Protein AF-E0LSQ3-F1 (afdb_monomer)

Structure (mmCIF, N/CA/C/O backbone):
data_AF-E0LSQ3-F1
#
_entry.id   AF-E0LSQ3-F1
#
loop_
_atom_site.group_PDB
_atom_site.id
_atom_site.type_symbol
_atom_site.label_atom_id
_atom_site.label_alt_id
_atom_site.label_comp_id
_atom_site.label_asym_id
_atom_site.label_entity_id
_atom_site.label_seq_id
_atom_site.pdbx_PDB_ins_code
_atom_site.Cartn_x
_atom_site.Cartn_y
_atom_site.Cartn_z
_atom_site.occupancy
_atom_site.B_iso_or_equiv
_atom_site.auth_seq_id
_atom_site.auth_comp_id
_atom_site.auth_asym_id
_atom_site.auth_atom_id
_atom_site.pdbx_PDB_model_num
ATOM 1 N N . MET A 1 1 ? 10.678 6.486 -22.799 1.00 62.81 1 MET A N 1
ATOM 2 C CA . MET A 1 1 ? 9.525 6.849 -21.946 1.00 62.81 1 MET A CA 1
ATOM 3 C C . MET A 1 1 ? 9.844 8.154 -21.237 1.00 62.81 1 MET A C 1
ATOM 5 O O . MET A 1 1 ? 11.016 8.395 -20.985 1.00 62.81 1 MET A O 1
ATOM 9 N N . ASP A 1 2 ? 8.851 9.005 -20.983 1.00 79.81 2 ASP A N 1
ATOM 10 C CA . ASP A 1 2 ? 9.066 10.314 -20.349 1.00 79.81 2 ASP A CA 1
ATOM 11 C C . ASP A 1 2 ? 9.325 10.192 -18.831 1.00 79.81 2 ASP A C 1
ATOM 13 O O . ASP A 1 2 ? 8.857 9.251 -18.187 1.00 79.81 2 ASP A O 1
ATOM 17 N N . TYR A 1 3 ? 10.045 11.146 -18.236 1.00 79.12 3 TYR A N 1
ATOM 18 C CA . TYR A 1 3 ? 10.336 11.165 -16.796 1.00 79.12 3 TYR A CA 1
ATOM 19 C C . TYR A 1 3 ? 9.058 11.234 -15.942 1.00 79.12 3 TYR A C 1
ATOM 21 O O . TYR A 1 3 ? 9.000 10.629 -14.868 1.00 79.12 3 TYR A O 1
ATOM 29 N N . GLY A 1 4 ? 8.004 11.903 -16.429 1.00 82.69 4 GLY A N 1
ATOM 30 C CA . GLY A 1 4 ? 6.710 11.976 -15.740 1.00 82.69 4 GLY A CA 1
ATOM 31 C C . GLY A 1 4 ? 6.009 10.620 -15.597 1.00 82.69 4 GLY A C 1
ATOM 32 O O . GLY A 1 4 ? 5.344 10.359 -14.590 1.00 82.69 4 GLY A O 1
ATOM 33 N N . TYR A 1 5 ? 6.210 9.714 -16.558 1.00 81.88 5 TYR A N 1
ATOM 34 C CA . TYR A 1 5 ? 5.689 8.349 -16.492 1.00 81.88 5 TYR A CA 1
ATOM 35 C C . TYR A 1 5 ? 6.333 7.566 -15.339 1.00 81.88 5 TYR A C 1
ATOM 37 O O . TYR A 1 5 ? 5.629 7.006 -14.499 1.00 81.88 5 TYR A O 1
ATOM 45 N N . TRP A 1 6 ? 7.663 7.604 -15.234 1.00 83.19 6 TRP A N 1
ATOM 46 C CA . TRP A 1 6 ? 8.402 6.913 -14.173 1.00 83.19 6 TRP A CA 1
ATOM 47 C C . TRP A 1 6 ? 8.082 7.445 -12.782 1.00 83.19 6 TRP A C 1
ATOM 49 O O . TRP A 1 6 ? 7.896 6.666 -11.846 1.00 83.19 6 TRP A O 1
ATOM 59 N N . PHE A 1 7 ? 7.936 8.764 -12.656 1.00 87.94 7 PHE A N 1
ATOM 60 C CA . PHE A 1 7 ? 7.500 9.379 -11.409 1.00 87.94 7 PHE A CA 1
ATOM 61 C C . PHE A 1 7 ? 6.115 8.872 -10.981 1.00 87.94 7 PHE A C 1
ATOM 63 O O . PHE A 1 7 ? 5.901 8.559 -9.810 1.00 87.94 7 PHE A O 1
ATOM 70 N N . THR A 1 8 ? 5.192 8.719 -11.935 1.00 88.12 8 THR A N 1
ATOM 71 C CA . THR A 1 8 ? 3.840 8.207 -11.674 1.00 88.12 8 THR A CA 1
ATOM 72 C C . THR A 1 8 ? 3.871 6.752 -11.202 1.00 88.12 8 THR A C 1
ATOM 74 O O . THR A 1 8 ? 3.224 6.420 -10.210 1.00 88.12 8 THR A O 1
ATOM 77 N N . VAL A 1 9 ? 4.660 5.889 -11.853 1.00 87.56 9 VAL A N 1
ATOM 78 C CA . VAL A 1 9 ? 4.811 4.475 -11.459 1.00 87.56 9 VAL A CA 1
ATOM 79 C C . VAL A 1 9 ? 5.362 4.357 -10.032 1.00 87.56 9 VAL A C 1
ATOM 81 O O . VAL A 1 9 ? 4.796 3.627 -9.215 1.00 87.56 9 VAL A O 1
ATOM 84 N N . ILE A 1 10 ? 6.408 5.122 -9.699 1.00 90.06 10 ILE A N 1
ATOM 85 C CA . ILE A 1 10 ? 7.004 5.138 -8.353 1.00 90.06 10 ILE A CA 1
ATOM 86 C C . ILE A 1 10 ? 6.001 5.665 -7.317 1.00 90.06 10 ILE A C 1
ATOM 88 O O . ILE A 1 10 ? 5.851 5.075 -6.246 1.00 90.06 10 ILE A O 1
ATOM 92 N N . ALA A 1 11 ? 5.273 6.740 -7.629 1.00 91.69 11 ALA A N 1
ATOM 93 C CA . ALA A 1 11 ? 4.271 7.306 -6.730 1.00 91.69 11 ALA A CA 1
ATOM 94 C C . ALA A 1 11 ? 3.142 6.307 -6.421 1.00 91.69 11 ALA A C 1
ATOM 96 O O . ALA A 1 11 ? 2.734 6.179 -5.263 1.00 91.69 11 ALA A O 1
ATOM 97 N N . ILE A 1 12 ? 2.670 5.563 -7.428 1.00 91.44 12 ILE A N 1
ATOM 98 C CA . ILE A 1 12 ? 1.662 4.509 -7.254 1.00 91.44 12 ILE A CA 1
ATOM 99 C C . ILE A 1 12 ? 2.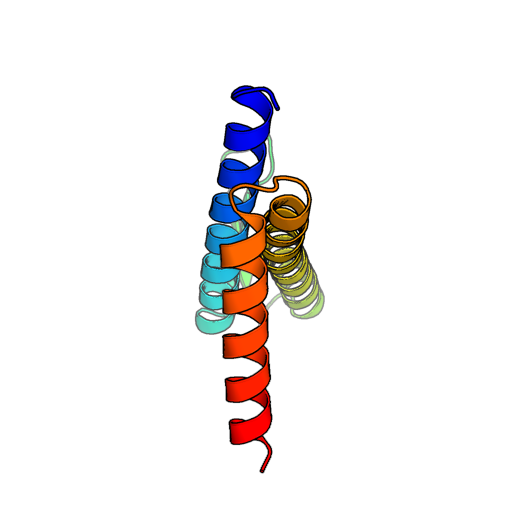215 3.377 -6.383 1.00 91.44 12 ILE A C 1
ATOM 101 O O . ILE A 1 12 ? 1.529 2.945 -5.456 1.00 91.44 12 ILE A O 1
ATOM 105 N N . PHE A 1 13 ? 3.452 2.934 -6.627 1.00 91.75 13 PHE A N 1
ATOM 106 C CA . PHE A 1 13 ? 4.094 1.877 -5.840 1.00 91.75 13 PHE A CA 1
ATOM 107 C C . PHE A 1 13 ? 4.201 2.254 -4.357 1.00 91.75 13 PHE A C 1
ATOM 109 O O . PHE A 1 13 ? 3.746 1.513 -3.484 1.00 91.75 13 PHE A O 1
ATOM 116 N N . VAL A 1 14 ? 4.740 3.443 -4.063 1.00 93.44 14 VAL A N 1
ATOM 117 C CA . VAL A 1 14 ? 4.897 3.939 -2.687 1.00 93.44 14 VAL A CA 1
ATOM 118 C C . VAL A 1 14 ? 3.537 4.113 -2.012 1.00 93.44 14 VAL A C 1
ATOM 120 O O . VAL A 1 14 ? 3.361 3.689 -0.870 1.00 93.44 14 VAL A O 1
ATOM 123 N N . THR A 1 15 ? 2.553 4.677 -2.717 1.00 93.62 15 THR A N 1
ATOM 124 C CA . THR A 1 15 ? 1.188 4.827 -2.188 1.00 93.62 15 THR A CA 1
ATOM 125 C C . THR A 1 15 ? 0.574 3.465 -1.874 1.00 93.62 15 THR A C 1
ATOM 127 O O . THR A 1 15 ? 0.008 3.285 -0.797 1.00 93.62 15 THR A O 1
ATOM 130 N N . GLY A 1 16 ? 0.742 2.481 -2.762 1.00 91.38 16 GLY A N 1
ATOM 131 C CA . GLY A 1 16 ? 0.276 1.114 -2.554 1.00 91.38 16 GLY A CA 1
ATOM 132 C C . GLY A 1 16 ? 0.880 0.472 -1.303 1.00 91.38 16 GLY A C 1
ATOM 133 O O . GLY A 1 16 ? 0.141 -0.041 -0.462 1.00 91.38 16 GLY A O 1
ATOM 134 N N . LEU A 1 17 ? 2.202 0.580 -1.114 1.00 92.19 17 LEU A N 1
ATOM 135 C CA . LEU A 1 17 ? 2.880 0.097 0.097 1.00 92.19 17 LEU A CA 1
ATOM 136 C C . LEU A 1 17 ? 2.350 0.771 1.366 1.00 92.19 17 LEU A C 1
ATOM 138 O O . LEU A 1 17 ? 2.071 0.096 2.358 1.00 92.19 17 LEU A O 1
ATOM 142 N N . VAL A 1 18 ? 2.176 2.094 1.334 1.00 93.62 18 VAL A N 1
ATOM 143 C CA . VAL A 1 18 ? 1.624 2.856 2.461 1.00 93.62 18 VAL A CA 1
ATOM 144 C C . VAL A 1 18 ? 0.210 2.387 2.802 1.00 93.62 18 VAL A C 1
ATOM 146 O O . VAL A 1 18 ? -0.092 2.188 3.979 1.00 93.62 18 VAL A O 1
ATOM 149 N N . MET A 1 19 ? -0.638 2.148 1.800 1.00 92.56 19 MET A N 1
ATOM 150 C CA . MET A 1 19 ? -1.991 1.626 2.006 1.00 92.56 19 MET A CA 1
ATOM 151 C C . MET A 1 19 ? -1.978 0.222 2.624 1.00 92.56 19 MET A C 1
ATOM 153 O O . MET A 1 19 ? -2.716 -0.033 3.575 1.00 92.56 19 MET A O 1
ATOM 157 N N . VAL A 1 20 ? -1.106 -0.680 2.161 1.00 92.12 20 VAL A N 1
ATOM 158 C CA . VAL A 1 20 ? -0.968 -2.022 2.758 1.00 92.12 20 VAL A CA 1
ATOM 159 C C . VAL A 1 20 ? -0.524 -1.928 4.222 1.00 92.12 20 VAL A C 1
ATOM 161 O O . VAL A 1 20 ? -1.122 -2.566 5.089 1.00 92.12 20 VAL A O 1
ATOM 164 N N . MET A 1 21 ? 0.471 -1.091 4.533 1.00 92.50 21 MET A N 1
ATOM 165 C CA . MET A 1 21 ? 0.925 -0.881 5.914 1.00 92.50 21 MET A CA 1
ATOM 166 C C . MET A 1 21 ? -0.183 -0.307 6.810 1.00 92.50 21 MET A C 1
ATOM 168 O O . MET A 1 21 ? -0.367 -0.771 7.939 1.00 92.50 21 MET A O 1
ATOM 172 N N . GLN A 1 22 ? -0.955 0.664 6.313 1.00 90.94 22 GLN A N 1
ATOM 173 C CA . GLN A 1 22 ? -2.100 1.218 7.041 1.00 90.94 22 GLN A CA 1
ATOM 174 C C . GLN A 1 22 ? -3.174 0.163 7.288 1.00 90.94 22 GLN A C 1
ATOM 176 O O . GLN A 1 22 ? -3.668 0.041 8.406 1.00 90.94 22 GLN A O 1
ATOM 181 N N . ALA A 1 23 ? -3.490 -0.653 6.288 1.00 89.56 23 ALA A N 1
ATOM 182 C CA . ALA A 1 23 ? -4.466 -1.717 6.437 1.00 89.56 23 ALA A CA 1
ATOM 183 C C . ALA A 1 23 ? -4.030 -2.781 7.462 1.00 89.56 23 ALA A C 1
ATOM 185 O O . ALA A 1 23 ? -4.842 -3.200 8.289 1.00 89.56 23 ALA A O 1
ATOM 186 N N . ILE A 1 24 ? -2.744 -3.149 7.510 1.00 91.38 24 ILE A N 1
ATOM 187 C CA . ILE A 1 24 ? -2.199 -4.008 8.578 1.00 91.38 24 ILE A CA 1
ATOM 188 C C . ILE A 1 24 ? -2.379 -3.341 9.950 1.00 91.38 24 ILE A C 1
ATOM 190 O O . ILE A 1 24 ? -2.799 -3.993 10.908 1.00 91.38 24 ILE A O 1
ATOM 194 N N . SER A 1 25 ? -2.110 -2.037 10.057 1.00 91.62 25 SER A N 1
ATOM 195 C CA . SER A 1 25 ? -2.333 -1.276 11.292 1.00 91.62 25 SER A CA 1
ATOM 196 C C . SER A 1 25 ? -3.810 -1.281 11.716 1.00 91.62 25 SER A C 1
ATOM 198 O O . SER A 1 25 ? -4.124 -1.569 12.873 1.00 91.62 25 SER A O 1
ATOM 200 N N . TYR A 1 26 ? -4.744 -1.063 10.785 1.00 90.81 26 TYR A N 1
ATOM 201 C CA . TYR A 1 26 ? -6.185 -1.131 11.050 1.00 90.81 26 TYR A CA 1
ATOM 202 C C . TYR A 1 26 ? -6.627 -2.522 11.487 1.00 90.81 26 TYR A C 1
ATOM 204 O O . TYR A 1 26 ? -7.454 -2.645 12.392 1.00 90.81 26 TYR A O 1
ATOM 212 N N . TYR A 1 27 ? -6.067 -3.573 10.882 1.00 91.25 27 TYR A N 1
ATOM 213 C CA . TYR A 1 27 ? -6.326 -4.955 11.275 1.00 91.25 27 TYR A CA 1
ATOM 214 C C . TYR A 1 27 ? -5.872 -5.227 12.713 1.00 91.25 27 TYR A C 1
ATOM 216 O O . TYR A 1 27 ? -6.630 -5.795 13.497 1.00 91.25 27 TYR A O 1
ATOM 224 N N . ARG A 1 28 ? -4.662 -4.778 13.077 1.00 90.62 28 ARG A N 1
ATOM 225 C CA . ARG A 1 28 ? -4.088 -4.972 14.420 1.00 90.62 28 ARG A CA 1
ATOM 226 C C . ARG A 1 28 ? -4.804 -4.167 15.500 1.00 90.62 28 ARG A C 1
ATOM 228 O O . ARG A 1 28 ? -4.976 -4.661 16.606 1.00 90.62 28 ARG A O 1
ATOM 235 N N . THR A 1 29 ? -5.202 -2.936 15.192 1.00 89.69 29 THR A N 1
ATOM 236 C CA . THR A 1 29 ? -5.880 -2.045 16.148 1.00 89.69 29 THR A CA 1
ATOM 237 C C . THR A 1 29 ? -7.377 -2.328 16.252 1.00 89.69 29 THR A C 1
ATOM 239 O O . THR A 1 29 ? -8.003 -1.957 17.240 1.00 89.69 29 THR A O 1
ATOM 242 N N . GLY A 1 30 ? -7.976 -2.963 15.239 1.00 88.94 30 GLY A N 1
ATOM 243 C CA . GLY A 1 30 ? -9.426 -3.135 15.150 1.00 88.94 30 GLY A CA 1
ATOM 244 C C . GLY A 1 30 ? -10.178 -1.818 14.926 1.00 88.94 30 GLY A C 1
ATOM 245 O O . GLY A 1 30 ? -11.396 -1.777 15.115 1.00 88.94 30 GLY A O 1
ATOM 246 N N . VAL A 1 31 ? -9.476 -0.747 14.536 1.00 88.75 31 VAL A N 1
ATOM 247 C CA . VAL A 1 31 ? -10.038 0.589 14.311 1.00 88.75 31 VAL A CA 1
ATOM 248 C C . VAL A 1 31 ? -9.661 1.062 12.914 1.00 88.75 31 VAL A C 1
ATOM 250 O O . VAL A 1 31 ? -8.486 1.144 12.573 1.00 88.75 31 VAL A O 1
ATOM 253 N N . TYR A 1 32 ? -10.667 1.381 12.104 1.00 87.06 32 TYR A N 1
ATOM 254 C CA . TYR A 1 32 ? -10.484 1.977 10.786 1.00 87.06 32 TYR A CA 1
ATOM 255 C C . TYR A 1 32 ? -10.756 3.481 10.862 1.00 87.06 32 TYR A C 1
ATOM 257 O O . TYR A 1 32 ? -11.831 3.901 11.292 1.00 87.06 32 TYR A O 1
ATOM 265 N N . THR A 1 33 ? -9.793 4.298 10.443 1.00 84.00 33 THR A N 1
ATOM 266 C CA . THR A 1 33 ? -9.916 5.761 10.443 1.00 84.00 33 THR A CA 1
ATOM 267 C C . THR A 1 33 ? -10.411 6.240 9.084 1.00 84.00 33 THR A C 1
ATOM 269 O O . THR A 1 33 ? -9.719 6.056 8.081 1.00 84.00 33 THR A O 1
ATOM 272 N N . LYS A 1 34 ? -11.583 6.877 9.025 1.00 76.38 34 LYS A N 1
ATOM 273 C CA . LYS A 1 34 ? -12.104 7.473 7.790 1.00 76.38 34 LYS A CA 1
ATOM 274 C C . LYS A 1 34 ? -12.079 8.994 7.898 1.00 76.38 34 LYS A C 1
ATOM 276 O O . LYS A 1 34 ? -12.790 9.581 8.711 1.00 76.38 34 LYS A O 1
ATOM 281 N N . THR A 1 35 ? -11.289 9.640 7.047 1.00 70.19 35 THR A N 1
ATOM 282 C CA . THR A 1 35 ? -11.309 11.099 6.894 1.00 70.19 35 THR A CA 1
ATOM 283 C C . THR A 1 35 ? -12.270 11.456 5.764 1.00 70.19 35 THR A C 1
ATOM 285 O O . THR A 1 35 ? -12.067 11.055 4.617 1.00 70.19 35 THR A O 1
ATOM 288 N N . PHE A 1 36 ? -13.342 12.186 6.069 1.00 66.44 36 PHE A N 1
ATOM 289 C CA . PHE A 1 36 ? -14.244 12.694 5.036 1.00 66.44 36 PHE A CA 1
ATOM 290 C C . PHE A 1 36 ? -13.608 13.903 4.345 1.00 66.44 36 PHE A C 1
ATOM 292 O O . PHE A 1 36 ? -13.303 14.907 4.992 1.00 66.44 36 PHE A O 1
ATOM 299 N N . LYS A 1 37 ? -13.419 13.823 3.019 1.00 54.12 37 LYS A N 1
ATOM 300 C CA . LYS A 1 37 ? -12.981 14.969 2.207 1.00 54.12 37 LYS A CA 1
ATOM 301 C C . LYS A 1 37 ? -13.914 16.161 2.463 1.00 54.12 37 LYS A C 1
ATOM 303 O O . LYS A 1 37 ? -15.121 16.033 2.294 1.00 54.12 37 LYS A O 1
ATOM 308 N N . GLY A 1 38 ? -13.346 17.299 2.866 1.00 60.97 38 GLY A N 1
ATOM 309 C CA . GLY A 1 38 ? -14.086 18.537 3.147 1.00 60.97 38 GLY A CA 1
ATOM 310 C C . GLY A 1 38 ? -14.441 18.775 4.619 1.00 60.97 38 GLY A C 1
ATOM 311 O O . GLY A 1 38 ? -14.975 19.829 4.942 1.00 60.97 38 GLY A O 1
ATOM 312 N N . THR A 1 39 ? -14.108 17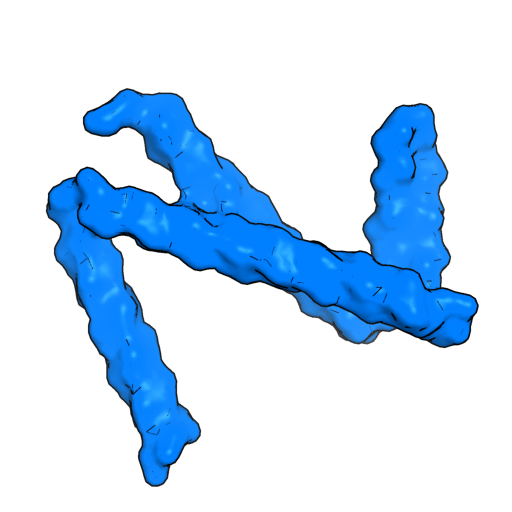.852 5.529 1.00 57.88 39 THR A N 1
ATOM 313 C CA . THR A 1 39 ? -14.269 18.061 6.978 1.00 57.88 39 THR A CA 1
ATOM 314 C C . THR A 1 39 ? -13.033 17.581 7.732 1.00 57.88 39 THR A C 1
ATOM 316 O O . THR A 1 39 ? -12.488 16.528 7.417 1.00 57.88 39 THR A O 1
ATOM 319 N N . SER A 1 40 ? -12.603 18.306 8.766 1.00 65.56 40 SER A N 1
ATOM 320 C CA . SER A 1 40 ? -11.488 17.893 9.636 1.00 65.56 40 SER A CA 1
ATOM 321 C C . SER A 1 40 ? -11.852 16.759 10.606 1.00 65.56 40 SER A C 1
ATOM 323 O O . SER A 1 40 ? -11.018 16.332 11.404 1.00 65.56 40 SER A O 1
ATOM 325 N N . ARG A 1 41 ? -13.093 16.254 10.567 1.00 65.56 41 ARG A N 1
ATOM 326 C CA . ARG A 1 41 ? -13.540 15.175 11.449 1.00 65.56 41 ARG A CA 1
ATOM 327 C C . ARG A 1 41 ? -13.048 13.825 10.936 1.00 65.56 41 ARG A C 1
ATOM 329 O O . ARG A 1 41 ? -13.424 13.371 9.858 1.00 65.56 41 ARG A O 1
ATOM 336 N N . CYS A 1 42 ? -12.225 13.180 11.754 1.00 74.44 42 CYS A N 1
ATOM 337 C CA . CYS A 1 42 ? -11.840 11.789 11.578 1.00 74.44 42 CYS A CA 1
ATOM 338 C C . CYS A 1 42 ? -12.895 10.908 12.260 1.00 74.44 42 CYS A C 1
ATOM 340 O O . CYS A 1 42 ? -13.064 10.985 13.478 1.00 74.44 42 CYS A O 1
ATOM 342 N N . GLU A 1 43 ? -13.635 10.109 11.491 1.00 81.56 43 GLU A N 1
ATOM 343 C CA . GLU A 1 43 ? -14.547 9.115 12.060 1.00 81.56 43 GLU A CA 1
ATOM 344 C C . GLU A 1 43 ? -13.762 7.830 12.339 1.00 81.56 43 GLU A C 1
ATOM 346 O O . GLU A 1 43 ? -13.109 7.269 11.453 1.00 81.56 43 GLU A O 1
ATOM 351 N N . LEU A 1 44 ? -13.816 7.371 13.588 1.00 84.06 44 LEU A N 1
ATOM 352 C CA . LEU A 1 44 ? -13.209 6.117 14.017 1.00 84.06 44 LEU A CA 1
ATOM 353 C C . LEU A 1 44 ? -14.260 5.012 13.933 1.00 84.06 44 LEU A C 1
ATOM 355 O O . LEU A 1 44 ? -15.213 4.997 14.707 1.00 84.06 44 LEU A O 1
ATOM 359 N N . ILE A 1 45 ? -14.078 4.073 13.010 1.00 85.88 45 ILE A N 1
ATOM 360 C CA . ILE A 1 45 ? -14.942 2.901 12.872 1.00 85.88 45 ILE A CA 1
ATOM 361 C C . ILE A 1 45 ? -14.278 1.746 13.616 1.00 85.88 45 ILE A C 1
ATOM 363 O O . ILE A 1 45 ? -13.327 1.138 13.120 1.00 85.88 45 ILE A O 1
ATOM 367 N N . LYS A 1 46 ? -14.766 1.432 14.816 1.00 88.00 46 LYS A N 1
ATOM 368 C CA . LYS A 1 46 ? -14.317 0.245 15.552 1.00 88.00 46 LYS A CA 1
ATOM 369 C C . LYS A 1 46 ? -14.973 -1.004 14.968 1.00 88.00 46 LYS A C 1
ATOM 371 O O . LYS A 1 46 ? -16.161 -0.992 14.642 1.00 88.00 46 LYS A O 1
ATOM 376 N N . ARG A 1 47 ? -14.222 -2.108 14.901 1.00 88.94 47 ARG A N 1
ATOM 377 C CA . ARG A 1 47 ? -14.728 -3.411 14.439 1.00 88.94 47 ARG A CA 1
ATOM 378 C C . ARG A 1 47 ? -15.970 -3.857 15.221 1.00 88.94 47 ARG A C 1
ATOM 380 O O . ARG A 1 47 ? -16.880 -4.405 14.612 1.00 88.94 47 ARG A O 1
ATOM 387 N N . ALA A 1 48 ? -16.003 -3.625 16.535 1.00 90.50 48 ALA A N 1
ATOM 388 C CA . ALA A 1 48 ? -17.119 -4.025 17.395 1.00 90.50 48 ALA A CA 1
ATOM 389 C C . ALA A 1 48 ? -18.407 -3.231 17.115 1.00 90.50 48 ALA A C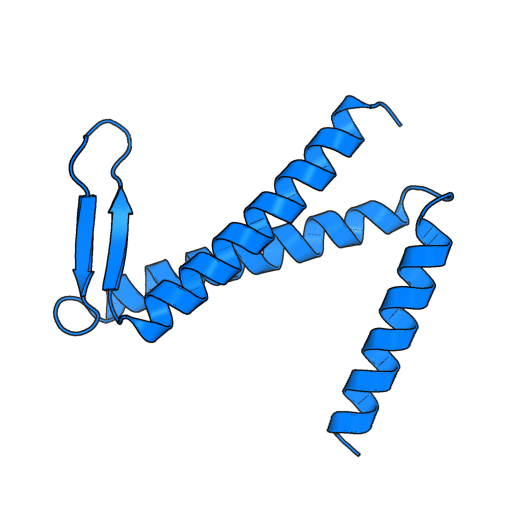 1
ATOM 391 O O . ALA A 1 48 ? -19.489 -3.807 17.127 1.00 90.50 48 ALA A O 1
ATOM 392 N N . ASP A 1 49 ? -18.285 -1.936 16.812 1.00 90.94 49 ASP A N 1
ATOM 393 C CA . ASP A 1 49 ? -19.441 -1.049 16.638 1.00 90.94 49 ASP A CA 1
ATOM 394 C C . ASP A 1 49 ? -20.097 -1.239 15.262 1.00 90.94 49 ASP A C 1
ATOM 396 O O . ASP A 1 49 ? -21.319 -1.193 15.129 1.00 90.94 49 ASP A O 1
ATOM 400 N N . ARG A 1 50 ? -19.285 -1.428 14.209 1.00 89.00 50 ARG A N 1
ATOM 401 C CA . ARG A 1 50 ? -19.760 -1.582 12.822 1.00 89.00 50 ARG A CA 1
ATOM 402 C C . ARG A 1 50 ? -18.910 -2.603 12.048 1.00 89.00 50 ARG A C 1
ATOM 404 O O . ARG A 1 50 ? -18.115 -2.206 11.189 1.00 89.00 50 ARG A O 1
ATOM 411 N N . PRO A 1 51 ? -19.083 -3.915 12.290 1.00 89.44 51 PRO A N 1
ATOM 412 C CA . PRO A 1 51 ? -18.210 -4.951 11.734 1.00 89.44 51 PRO A CA 1
ATOM 413 C C . PRO A 1 51 ? -18.253 -5.011 10.206 1.00 89.44 51 PRO A C 1
ATOM 415 O O . PRO A 1 51 ? -17.203 -5.040 9.569 1.00 89.44 51 PRO A O 1
ATOM 418 N N . HIS A 1 52 ? -19.441 -4.963 9.597 1.00 90.75 52 HIS A N 1
ATOM 419 C CA . HIS A 1 52 ? -19.576 -5.021 8.136 1.00 90.75 52 HIS A CA 1
ATOM 420 C C . HIS A 1 52 ? -18.885 -3.840 7.446 1.00 90.75 52 HIS A C 1
ATOM 422 O O . HIS A 1 52 ? -18.121 -4.033 6.503 1.00 90.75 52 HIS A O 1
ATOM 428 N N . ALA A 1 53 ? -19.095 -2.621 7.955 1.00 89.62 53 ALA A N 1
ATOM 429 C CA . ALA A 1 53 ? -18.452 -1.429 7.415 1.00 89.62 53 ALA A CA 1
ATOM 430 C C . ALA A 1 53 ? -16.932 -1.470 7.623 1.00 89.62 53 ALA A C 1
ATOM 432 O O . ALA A 1 53 ? -16.187 -1.132 6.706 1.00 89.62 53 ALA A O 1
ATOM 433 N N . TYR A 1 54 ? -16.465 -1.906 8.795 1.00 92.06 54 TYR A N 1
ATOM 434 C CA . TYR A 1 54 ? -15.040 -2.060 9.080 1.00 92.06 54 TYR A CA 1
ATOM 435 C C . TYR A 1 54 ? -14.368 -3.015 8.084 1.00 92.06 54 TYR A C 1
ATOM 437 O O . TYR A 1 54 ? -13.394 -2.636 7.438 1.00 92.06 54 TYR A O 1
ATOM 445 N N . TRP A 1 55 ? -14.913 -4.225 7.915 1.00 90.75 55 TRP A N 1
ATOM 446 C CA . TRP A 1 55 ? -14.333 -5.230 7.025 1.00 90.75 55 TRP A CA 1
ATOM 447 C C . TRP A 1 55 ? -14.380 -4.801 5.565 1.00 90.75 55 TRP A C 1
ATOM 449 O O . TRP A 1 55 ? -13.378 -4.931 4.872 1.00 90.75 55 TRP A O 1
ATOM 459 N N . PHE A 1 56 ? -15.490 -4.213 5.118 1.00 92.44 56 PHE A N 1
ATOM 460 C CA . PHE A 1 56 ? -15.602 -3.685 3.762 1.00 92.44 56 PHE A CA 1
ATOM 461 C C 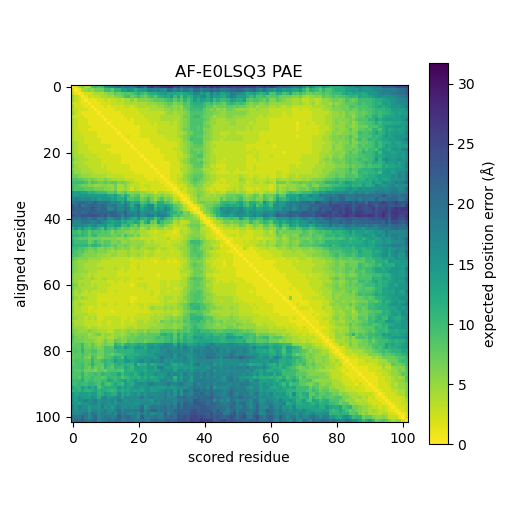. PHE A 1 56 ? -14.530 -2.626 3.464 1.00 92.44 56 PHE A C 1
ATOM 463 O O . PHE A 1 56 ? -13.823 -2.724 2.461 1.00 92.44 56 PHE A O 1
ATOM 470 N N . ASN A 1 57 ? -14.358 -1.639 4.352 1.00 91.44 57 ASN A N 1
ATOM 471 C CA . ASN A 1 57 ? -13.352 -0.591 4.163 1.00 91.44 57 ASN A CA 1
ATOM 472 C C . ASN A 1 57 ? -11.925 -1.153 4.233 1.00 91.44 57 ASN A C 1
ATOM 474 O O . ASN A 1 57 ? -11.091 -0.789 3.407 1.00 91.44 57 ASN A O 1
ATOM 478 N N . LEU A 1 58 ? -11.650 -2.063 5.172 1.00 92.56 58 LEU A N 1
ATOM 479 C CA . LEU A 1 58 ? -10.350 -2.717 5.285 1.00 92.56 58 LEU A CA 1
ATOM 480 C C . LEU A 1 58 ? -10.003 -3.508 4.016 1.00 92.56 58 LEU A C 1
ATOM 482 O O . LEU A 1 58 ? -8.896 -3.372 3.499 1.00 92.56 58 LEU A O 1
ATOM 486 N N . SER A 1 59 ? -10.947 -4.294 3.492 1.00 92.75 59 SER A N 1
ATOM 487 C CA . SER A 1 59 ? -10.766 -5.066 2.261 1.00 92.75 59 SER A CA 1
ATOM 488 C C . SER A 1 59 ? -10.516 -4.162 1.060 1.00 92.75 59 SER A C 1
ATOM 490 O O . SER A 1 59 ? -9.587 -4.421 0.305 1.00 92.75 59 SER A O 1
ATOM 492 N N . LEU A 1 60 ? -11.271 -3.070 0.901 1.00 92.25 60 LEU A N 1
ATOM 493 C CA . LEU A 1 60 ? -11.020 -2.106 -0.174 1.00 92.25 60 LEU A CA 1
ATOM 494 C C . LEU A 1 60 ? -9.636 -1.460 -0.064 1.00 92.25 60 LEU A C 1
ATOM 496 O O . LEU A 1 60 ? -8.947 -1.321 -1.071 1.00 92.25 60 LEU A O 1
ATOM 500 N N . HIS A 1 61 ? -9.212 -1.096 1.147 1.00 91.62 61 HIS A N 1
ATOM 501 C CA . HIS A 1 61 ? -7.904 -0.487 1.379 1.00 91.62 61 HIS A CA 1
ATOM 502 C C . HIS A 1 61 ? -6.763 -1.467 1.062 1.00 91.62 61 HIS A C 1
ATOM 504 O O . HIS A 1 61 ? -5.792 -1.093 0.405 1.00 91.62 61 HIS A O 1
ATOM 510 N N . MET A 1 62 ? -6.915 -2.737 1.459 1.00 91.62 62 MET A N 1
ATOM 511 C CA . MET A 1 62 ? -5.988 -3.817 1.106 1.00 91.62 62 MET A CA 1
ATOM 512 C C . MET A 1 62 ? -5.936 -4.054 -0.404 1.00 91.62 62 MET A C 1
ATOM 514 O O . MET A 1 62 ? -4.848 -4.117 -0.966 1.00 91.62 62 MET A O 1
ATOM 518 N N . LEU A 1 63 ? -7.091 -4.162 -1.068 1.00 94.31 63 LEU A N 1
ATOM 519 C CA . LEU A 1 63 ? -7.166 -4.408 -2.511 1.00 94.31 63 LEU A CA 1
ATOM 520 C C . LEU A 1 63 ? -6.564 -3.255 -3.314 1.00 94.31 63 LEU A C 1
ATOM 522 O O . LEU A 1 63 ? -5.814 -3.500 -4.252 1.00 94.31 63 LEU A O 1
ATOM 526 N N . ALA A 1 64 ? -6.841 -2.008 -2.930 1.00 92.50 64 ALA A N 1
ATOM 527 C CA . ALA A 1 64 ? -6.240 -0.840 -3.563 1.00 92.50 64 ALA A CA 1
ATOM 528 C C . ALA A 1 64 ? -4.718 -0.795 -3.347 1.00 92.50 64 ALA A C 1
ATOM 530 O O . ALA A 1 64 ? -3.979 -0.513 -4.287 1.00 92.50 64 ALA A O 1
ATOM 531 N N . GLY A 1 65 ? -4.244 -1.128 -2.141 1.00 92.44 65 GLY A N 1
ATOM 532 C CA . GLY A 1 65 ? -2.817 -1.182 -1.830 1.00 92.44 65 GLY A CA 1
ATOM 533 C C . GLY A 1 65 ? -2.075 -2.266 -2.617 1.00 92.44 65 GLY A C 1
ATOM 534 O O . GLY A 1 65 ? -1.128 -1.967 -3.343 1.00 92.44 65 GLY A O 1
ATOM 535 N N . VAL A 1 66 ? -2.541 -3.516 -2.527 1.00 92.50 66 VAL A N 1
ATOM 536 C CA . VAL A 1 66 ? -1.968 -4.662 -3.256 1.00 92.50 66 VAL A CA 1
ATOM 537 C C . VAL A 1 66 ? -2.082 -4.456 -4.764 1.00 92.50 66 VAL A C 1
ATOM 539 O O . VAL A 1 66 ? -1.113 -4.687 -5.482 1.00 92.50 66 VAL A O 1
ATOM 542 N N . GLY A 1 67 ? -3.229 -3.969 -5.241 1.00 92.31 67 GLY A N 1
ATOM 543 C CA . GLY A 1 67 ? -3.442 -3.629 -6.643 1.00 92.3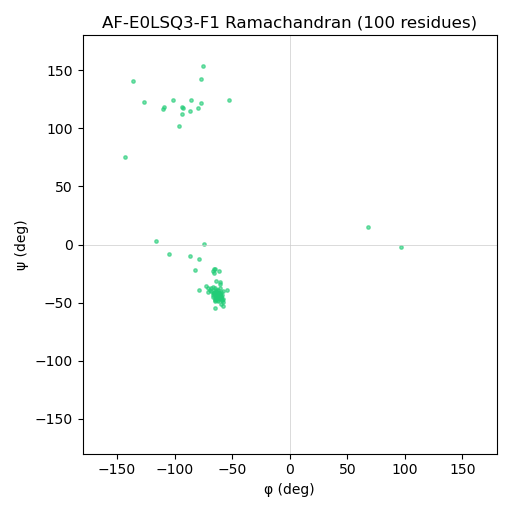1 67 GLY A CA 1
ATOM 544 C C . GLY A 1 67 ? -2.450 -2.575 -7.126 1.00 92.31 67 GLY A C 1
ATOM 545 O O . GLY A 1 67 ? -1.798 -2.785 -8.140 1.00 92.31 67 GLY A O 1
ATOM 546 N N . GLY A 1 68 ? -2.260 -1.482 -6.380 1.00 90.62 68 GLY A N 1
ATOM 547 C CA . GLY A 1 68 ? -1.290 -0.435 -6.716 1.00 90.62 68 GLY A CA 1
ATOM 548 C C . GLY A 1 68 ? 0.147 -0.956 -6.810 1.00 90.62 68 GLY A C 1
ATOM 549 O O . GLY A 1 68 ? 0.853 -0.645 -7.770 1.00 90.62 68 GLY A O 1
ATOM 550 N N . VAL A 1 69 ? 0.565 -1.808 -5.869 1.00 91.75 69 VAL A N 1
ATOM 551 C CA . VAL A 1 69 ? 1.883 -2.466 -5.904 1.00 91.75 69 VAL A CA 1
ATOM 552 C C . VAL A 1 69 ? 2.004 -3.405 -7.107 1.00 91.75 69 VAL A C 1
ATOM 554 O O . VAL A 1 69 ? 2.985 -3.342 -7.841 1.00 91.75 69 VAL A O 1
ATOM 557 N N . TYR A 1 70 ? 0.999 -4.242 -7.362 1.00 89.00 70 TYR A N 1
ATOM 558 C CA . TYR A 1 70 ? 1.010 -5.159 -8.500 1.00 89.00 70 TYR A CA 1
ATOM 559 C C . TYR A 1 70 ? 1.051 -4.414 -9.841 1.00 89.00 70 TYR A C 1
ATOM 561 O O . TYR A 1 70 ? 1.887 -4.724 -10.686 1.00 89.00 70 TYR A O 1
ATOM 569 N N . PHE A 1 71 ? 0.201 -3.398 -10.026 1.00 88.38 71 PHE A N 1
ATOM 570 C CA . PHE A 1 71 ? 0.157 -2.603 -11.255 1.00 88.38 71 PHE A CA 1
ATOM 571 C C . PHE A 1 71 ? 1.477 -1.879 -11.514 1.00 88.38 71 PHE A C 1
ATOM 573 O O . PHE A 1 71 ? 1.963 -1.882 -12.642 1.00 88.38 71 PHE A O 1
ATOM 580 N N . SER A 1 72 ? 2.083 -1.285 -10.485 1.00 87.38 72 SER A N 1
ATOM 581 C CA . SER A 1 72 ? 3.371 -0.600 -10.638 1.00 87.38 72 SER A CA 1
ATOM 582 C C . SER A 1 72 ? 4.516 -1.560 -10.976 1.00 87.38 72 SER A C 1
ATOM 584 O O . SER A 1 72 ? 5.343 -1.223 -11.819 1.00 87.38 72 SER A O 1
ATOM 586 N N . LEU A 1 73 ? 4.527 -2.777 -10.419 1.00 84.12 73 LEU A N 1
ATOM 587 C CA . LEU A 1 73 ? 5.478 -3.822 -10.816 1.00 84.12 73 LEU A CA 1
ATOM 588 C C . LEU A 1 73 ? 5.223 -4.332 -12.240 1.00 84.12 73 LEU A C 1
ATOM 590 O O . LEU A 1 73 ? 6.169 -4.536 -12.992 1.00 84.12 73 LEU A O 1
ATOM 5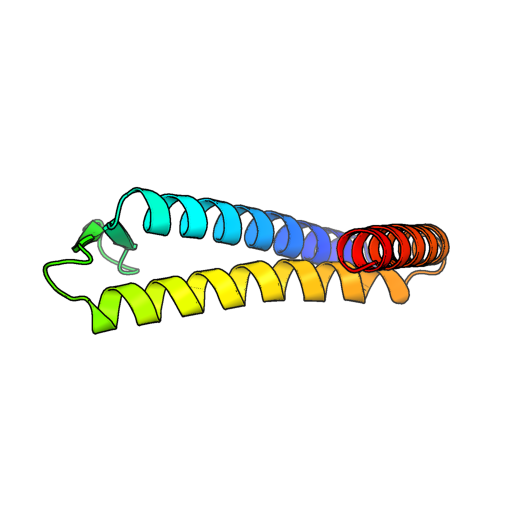94 N N . TRP A 1 74 ? 3.961 -4.499 -12.637 1.00 83.75 74 TRP A N 1
ATOM 595 C CA . TRP A 1 74 ? 3.587 -4.900 -13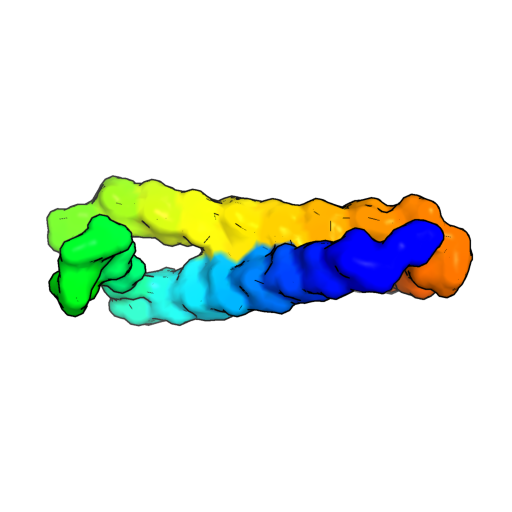.997 1.00 83.75 74 TRP A CA 1
ATOM 596 C C . TRP A 1 74 ? 4.070 -3.889 -15.043 1.00 83.75 74 TRP A C 1
ATOM 598 O O . TRP A 1 74 ? 4.496 -4.280 -16.126 1.00 83.75 74 TRP A O 1
ATOM 608 N N . PHE A 1 75 ? 4.094 -2.593 -14.715 1.00 82.88 75 PHE A N 1
ATOM 609 C CA . PHE A 1 75 ? 4.630 -1.570 -15.615 1.00 82.88 75 PHE A CA 1
ATOM 610 C C . PHE A 1 75 ? 6.138 -1.701 -15.894 1.00 82.88 75 PHE A C 1
ATOM 612 O O . PHE A 1 75 ? 6.593 -1.215 -16.931 1.00 82.88 75 PHE A O 1
ATOM 619 N N . LEU A 1 76 ? 6.903 -2.387 -15.035 1.00 78.25 76 LEU A N 1
ATOM 620 C CA . LEU A 1 76 ? 8.340 -2.610 -15.241 1.00 78.25 76 LEU A CA 1
ATOM 621 C C . LEU A 1 76 ? 8.633 -3.496 -16.458 1.00 78.25 76 LEU A C 1
ATOM 623 O O . LEU A 1 76 ? 9.687 -3.357 -17.066 1.00 78.25 76 LEU A O 1
ATOM 627 N N . GLN A 1 77 ? 7.699 -4.353 -16.880 1.00 75.69 77 GLN A N 1
ATOM 628 C CA . GLN A 1 77 ? 7.906 -5.225 -18.044 1.00 75.69 77 GLN A CA 1
ATOM 629 C C . GLN A 1 77 ? 8.032 -4.453 -19.374 1.00 75.69 77 GLN A C 1
ATOM 631 O O . GLN A 1 77 ? 8.520 -5.000 -20.362 1.00 75.69 77 GLN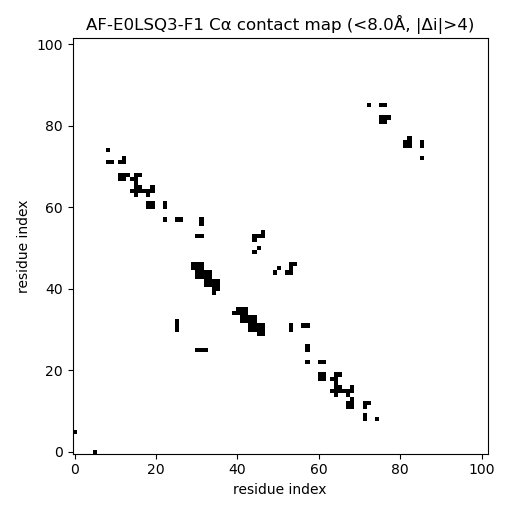 A O 1
ATOM 636 N N . PHE A 1 78 ? 7.536 -3.210 -19.425 1.00 78.25 78 PHE A N 1
ATOM 637 C CA . PHE A 1 78 ? 7.477 -2.413 -20.653 1.00 78.25 78 PHE A CA 1
ATOM 638 C C . PHE A 1 78 ? 8.757 -1.623 -20.928 1.00 78.25 78 PHE A C 1
ATOM 640 O O . PHE A 1 78 ? 8.887 -1.068 -22.019 1.00 78.25 78 PHE A O 1
ATOM 647 N N . ASP A 1 79 ? 9.694 -1.568 -19.978 1.00 77.12 79 ASP A N 1
ATOM 648 C CA . ASP A 1 79 ? 10.995 -0.945 -20.197 1.00 77.12 79 ASP A CA 1
ATOM 649 C C . ASP A 1 79 ? 12.096 -2.014 -20.248 1.00 77.12 79 ASP A C 1
ATOM 651 O O . ASP A 1 79 ? 12.320 -2.723 -19.263 1.00 77.12 79 ASP A O 1
ATOM 655 N N . PRO A 1 80 ? 12.802 -2.136 -21.387 1.00 73.25 80 PRO A N 1
ATOM 656 C CA . PRO A 1 80 ? 13.810 -3.172 -21.588 1.00 73.25 80 PRO A CA 1
ATOM 657 C C . PRO A 1 80 ? 14.978 -3.093 -20.593 1.00 73.25 80 PRO A C 1
ATOM 659 O O . PRO A 1 80 ? 15.612 -4.108 -20.338 1.00 73.25 80 PRO A O 1
ATOM 662 N N . THR A 1 81 ? 15.236 -1.930 -19.990 1.00 75.62 81 THR A N 1
ATOM 663 C CA . THR A 1 81 ? 16.328 -1.711 -19.025 1.00 75.62 81 THR A CA 1
ATOM 664 C C . THR A 1 81 ? 16.053 -2.372 -17.675 1.00 75.62 81 THR A C 1
ATOM 666 O O . THR A 1 81 ? 16.965 -2.851 -17.007 1.00 75.62 81 THR A O 1
ATOM 669 N N . VAL A 1 82 ? 14.788 -2.380 -17.247 1.00 74.19 82 VAL A N 1
ATOM 670 C CA . VAL A 1 82 ? 14.364 -2.941 -15.951 1.00 74.19 82 VAL A CA 1
ATOM 671 C C . VAL A 1 82 ? 13.667 -4.291 -16.094 1.00 74.19 82 VAL A C 1
ATOM 673 O O . VAL A 1 82 ? 13.441 -4.970 -15.094 1.00 74.19 82 VAL A O 1
ATOM 676 N N . LYS A 1 83 ? 13.370 -4.711 -17.328 1.00 75.50 83 LYS A N 1
ATOM 677 C CA . LYS A 1 83 ? 12.741 -5.995 -17.633 1.00 75.50 83 LYS A CA 1
ATOM 678 C C . LYS A 1 83 ? 13.568 -7.189 -17.145 1.00 75.50 83 LYS A C 1
ATOM 680 O O . LYS A 1 83 ? 12.999 -8.072 -16.515 1.00 75.50 83 LYS A O 1
ATOM 685 N N . GLU A 1 84 ? 14.886 -7.194 -17.353 1.00 78.25 84 GLU A N 1
ATOM 686 C CA . GLU A 1 84 ? 15.758 -8.281 -16.865 1.00 78.25 84 GLU A CA 1
ATOM 687 C C . GLU A 1 84 ? 15.725 -8.396 -15.331 1.00 78.25 84 GLU A C 1
ATOM 689 O O . GLU A 1 84 ? 15.607 -9.488 -14.776 1.00 78.25 84 GLU A O 1
ATOM 694 N N . TRP A 1 85 ? 15.741 -7.257 -14.631 1.00 76.00 85 TRP A N 1
ATOM 695 C CA . TRP A 1 85 ? 15.610 -7.212 -13.172 1.00 76.00 85 TRP A CA 1
ATOM 696 C C . TRP A 1 85 ? 14.240 -7.706 -12.696 1.00 76.00 85 TRP A C 1
ATOM 698 O O . TRP A 1 85 ? 14.152 -8.397 -11.682 1.00 76.00 85 TRP A O 1
ATOM 708 N N . TYR A 1 86 ? 13.171 -7.365 -13.419 1.00 73.88 86 TYR A N 1
ATOM 709 C CA . TYR A 1 86 ? 11.813 -7.825 -13.135 1.00 73.88 86 TYR A CA 1
ATOM 710 C C . TYR A 1 86 ? 11.670 -9.343 -13.302 1.00 73.88 86 TYR A C 1
ATOM 712 O O . TYR A 1 86 ? 11.132 -10.004 -12.412 1.00 73.88 86 TYR A O 1
ATOM 720 N N . GLU A 1 87 ? 12.186 -9.900 -14.398 1.00 80.81 87 GLU A N 1
ATOM 721 C CA . GLU A 1 87 ? 12.159 -11.343 -14.662 1.00 80.81 87 GLU A CA 1
ATOM 722 C C . GLU A 1 87 ? 12.918 -12.115 -13.573 1.00 80.81 87 GLU A C 1
ATOM 724 O O . GLU A 1 87 ? 12.361 -13.047 -12.986 1.00 80.81 87 GLU A O 1
ATOM 729 N N . ALA A 1 88 ? 14.112 -11.649 -13.190 1.00 81.50 88 ALA A N 1
ATOM 730 C CA . ALA A 1 88 ? 14.888 -12.239 -12.097 1.00 81.50 88 ALA A CA 1
ATOM 731 C C . ALA A 1 88 ? 14.154 -12.186 -10.741 1.00 81.50 88 ALA A C 1
ATOM 733 O O . ALA A 1 88 ? 14.233 -13.112 -9.926 1.00 81.50 88 ALA A O 1
ATOM 734 N N . LEU A 1 89 ? 13.420 -11.101 -10.478 1.00 80.06 89 LEU A N 1
ATOM 735 C CA . LEU A 1 89 ? 12.673 -10.926 -9.233 1.00 80.06 89 LEU A CA 1
ATOM 736 C C . LEU A 1 89 ? 11.465 -11.872 -9.165 1.00 80.06 89 LEU A C 1
ATOM 738 O O . LEU A 1 89 ? 11.218 -12.471 -8.115 1.00 80.06 89 LEU A O 1
ATOM 742 N N . ILE A 1 90 ? 10.748 -12.060 -10.276 1.00 80.75 90 ILE A N 1
ATOM 743 C CA . ILE A 1 90 ? 9.640 -13.021 -10.363 1.00 80.75 90 ILE A CA 1
ATOM 744 C C . ILE A 1 90 ? 10.133 -14.457 -10.239 1.00 80.75 90 ILE A C 1
ATOM 746 O O . ILE A 1 90 ? 9.525 -15.236 -9.504 1.00 80.75 90 ILE A O 1
ATOM 750 N N . GLU A 1 91 ? 11.228 -14.807 -10.909 1.00 84.44 91 GLU A N 1
ATOM 751 C CA . GLU A 1 91 ? 11.809 -16.147 -10.827 1.00 84.44 91 GLU A CA 1
ATOM 752 C C . GLU A 1 91 ? 12.207 -16.488 -9.381 1.00 84.44 91 GLU A C 1
ATOM 754 O O . GLU A 1 91 ? 11.810 -17.525 -8.845 1.00 84.44 91 GLU A O 1
ATOM 759 N N . SER A 1 92 ? 12.880 -15.558 -8.696 1.00 83.81 92 SER A N 1
ATOM 760 C CA . SER A 1 92 ? 13.245 -15.689 -7.280 1.00 83.81 92 SER A CA 1
ATOM 761 C C . SER A 1 92 ? 12.027 -15.839 -6.359 1.00 83.81 92 SER A C 1
ATOM 763 O O . SER A 1 92 ? 12.020 -16.690 -5.463 1.00 83.81 92 SER A O 1
ATOM 765 N N . LEU A 1 93 ? 10.970 -15.045 -6.571 1.00 79.12 93 LEU A N 1
ATOM 766 C CA . LEU A 1 93 ? 9.737 -15.141 -5.784 1.00 79.12 93 LEU A CA 1
ATOM 767 C C . LEU A 1 93 ? 9.008 -16.464 -6.023 1.00 79.12 93 LEU A C 1
ATOM 769 O O . LEU A 1 93 ? 8.604 -17.111 -5.059 1.00 79.12 93 LEU A O 1
ATOM 773 N N . SER A 1 94 ? 8.880 -16.889 -7.280 1.00 79.69 94 SER A N 1
ATOM 774 C CA . SER A 1 94 ? 8.254 -18.159 -7.659 1.00 79.69 94 SER A CA 1
ATOM 775 C C . SER A 1 94 ? 8.959 -19.340 -6.990 1.00 79.69 94 SER A C 1
ATOM 777 O O . SER A 1 94 ? 8.322 -20.168 -6.335 1.00 79.69 94 SER A O 1
ATOM 779 N N . HIS A 1 95 ? 10.293 -19.360 -7.045 1.00 77.81 95 HIS A N 1
ATOM 780 C CA . HIS A 1 95 ? 11.091 -20.427 -6.453 1.00 77.81 95 HIS A CA 1
ATOM 781 C C . HIS A 1 95 ? 10.969 -20.475 -4.920 1.00 77.81 95 HIS A C 1
ATOM 783 O O . HIS A 1 95 ? 10.917 -21.556 -4.330 1.00 77.81 95 HIS A O 1
ATOM 789 N N . ARG A 1 96 ? 10.896 -19.313 -4.256 1.00 78.69 96 ARG A N 1
ATOM 790 C CA . ARG A 1 96 ? 10.702 -19.222 -2.797 1.00 78.69 96 ARG A CA 1
ATOM 791 C C . ARG A 1 96 ? 9.300 -19.626 -2.362 1.00 78.69 96 ARG A C 1
ATOM 793 O O . ARG A 1 96 ? 9.159 -20.255 -1.321 1.00 78.69 96 ARG A O 1
ATOM 800 N N . ILE A 1 97 ? 8.282 -19.282 -3.146 1.00 74.06 97 ILE A N 1
ATOM 801 C CA . ILE A 1 97 ? 6.900 -19.693 -2.889 1.00 74.06 97 ILE A CA 1
ATOM 802 C C . ILE A 1 97 ? 6.790 -21.214 -3.011 1.00 74.06 97 ILE A C 1
ATOM 804 O O . ILE A 1 97 ? 6.291 -21.844 -2.089 1.00 74.06 97 ILE A O 1
ATOM 808 N N . LEU A 1 98 ? 7.323 -21.816 -4.078 1.00 72.06 98 LEU A N 1
ATOM 809 C CA . LEU A 1 98 ? 7.301 -23.271 -4.267 1.00 72.06 98 LEU A CA 1
ATOM 810 C C . LEU A 1 98 ? 7.974 -24.033 -3.114 1.00 72.06 98 LEU A C 1
ATOM 812 O O . LEU A 1 98 ? 7.424 -25.028 -2.656 1.00 72.06 98 LEU A O 1
ATOM 816 N N . MET A 1 99 ? 9.098 -23.533 -2.587 1.00 74.06 99 MET A N 1
ATOM 817 C CA . MET A 1 99 ? 9.774 -24.137 -1.425 1.00 74.06 99 MET A CA 1
ATOM 818 C C . MET A 1 99 ? 8.981 -24.045 -0.114 1.00 74.06 99 MET A C 1
ATOM 820 O O . MET A 1 99 ? 9.224 -24.827 0.795 1.00 74.06 99 MET A O 1
ATOM 824 N N . LE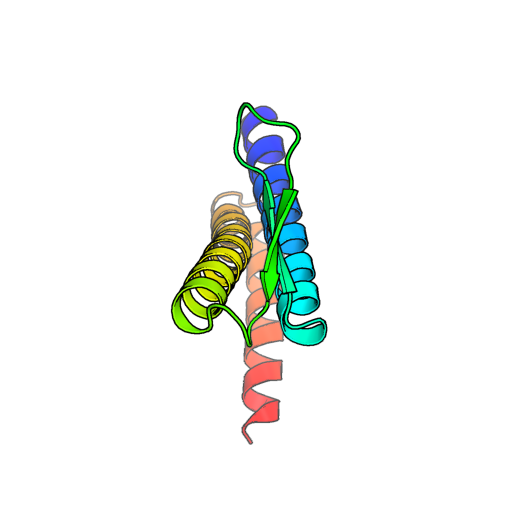U A 1 100 ? 8.050 -23.098 0.021 1.00 71.69 100 LEU A N 1
ATOM 825 C CA . LEU A 1 100 ? 7.177 -23.020 1.200 1.00 71.69 100 LEU A CA 1
ATOM 826 C C . LEU A 1 100 ? 6.027 -24.042 1.149 1.00 71.69 100 LEU A C 1
ATOM 828 O O . LEU A 1 100 ? 5.358 -24.237 2.162 1.00 71.69 100 LEU A O 1
ATOM 832 N N . PHE A 1 101 ? 5.790 -24.674 -0.007 1.00 66.31 101 PHE A N 1
ATOM 833 C CA . PHE A 1 101 ? 4.703 -25.632 -0.236 1.00 66.31 101 PHE A CA 1
ATOM 834 C C . PHE A 1 101 ? 5.181 -27.067 -0.552 1.00 66.31 101 PHE A C 1
ATOM 836 O O . PHE A 1 101 ? 4.333 -27.924 -0.806 1.00 66.31 101 PHE A O 1
ATOM 843 N N . SER A 1 102 ? 6.494 -27.336 -0.533 1.00 59.66 102 SER A N 1
ATOM 844 C CA . SER A 1 102 ? 7.110 -28.672 -0.672 1.00 59.66 102 SER A CA 1
ATOM 845 C C . SER A 1 102 ? 7.581 -29.218 0.670 1.00 59.66 102 SER A C 1
ATOM 847 O O . SER A 1 102 ? 7.325 -30.407 0.948 1.00 59.66 102 SER A O 1
#

Radius of gyration: 17.69 Å; Cα contacts (8 Å, |Δi|>4): 84; chains: 1; bounding box: 36×47×39 Å

Sequence (102 aa):
MDYGYWFTVIAIFVTGLVMVMQAISYYRTGVYTKTFKGTSRCELIKRADRPHAYWFNLSLHMLAGVGGVYFSLWFLQFDPTVKEWYEALIESLSHRILMLFS

Mean predicted aligned error: 8.42 Å

pLDDT: mean 83.57, std 9.33, range [54.12, 94.31]

Nearest PDB structures (foldseek):
  1fxk-assembly1_B  TM=4.163E-01  e=6.009E-01  Methanothermobacter thermautotrophicus
  6nr8-assembly1_1  TM=4.142E-01  e=1.490E+00  Homo sapiens
  6r80-assembly1_A-2  TM=2.907E-01  e=4.206E+00  Homo sapiens
  6rw9-assembly1_A  TM=3.043E-01  e=9.773E+00  Morganella morganii subsp. morganii

Secondary structure (DSSP, 8-state):
--HHHHHHHHHHHHHHHHHHHHHHHHHHHTEEEEEPTT---EEEEETTT-HHHHHHHHHHHHHHHHHHHHHHHHGGGGSHHHHHHHHHHHHHHHHHHHHH--

Solvent-accessible surface area (backbone atoms only — not comparable to full-atom values): 5552 Å² total; per-residue (Å²): 135,61,72,70,57,56,53,49,40,52,51,40,28,54,50,9,51,53,33,38,53,50,34,52,49,27,64,75,68,40,41,42,78,46,71,48,91,93,50,94,60,67,47,76,40,37,38,89,83,40,46,69,63,33,52,52,53,45,50,51,39,35,51,50,7,54,45,28,36,51,53,34,57,59,56,40,65,78,38,81,86,46,25,63,59,49,53,55,51,50,52,53,49,52,57,53,53,54,64,76,76,110

Foldseek 3Di:
DDPVVVVVLVVLQVQLQVLQVVLVVCVVVQWDWDDDPPDPDTDIDHCVVPVVVSVVVSVVSNCSSVVSNVVSLVVLCVDPVSVVVSVVVVVVVVVVVVVVVD